Protein AF-A0A535BWB9-F1 (afdb_monomer)

Sequence (148 aa):
MSALGEQAVRTGPDLAGRRRREARRRQLNVIGGRVLVAVVILGGWELGARATVIDRFFWSQPSDIAATLWRWFTEGTDLGPLWLQVLVTMEETVGGFVVGSVFGVIFGVVLGRNRLLSDVLGPYIKGANAIPRVVVGALFAVSLGLDI

Mean predicted aligned error: 10.16 Å

Solvent-accessible surface area (backbone atoms only — not comparable to full-atom values): 8300 Å² total; per-residue (Å²): 134,68,73,67,62,60,50,61,63,61,50,59,64,54,53,56,53,50,53,52,51,52,50,50,51,50,49,50,51,51,50,51,50,49,50,49,53,51,49,51,53,52,49,50,48,34,49,33,24,69,70,62,76,34,57,49,89,86,44,65,37,61,69,58,53,53,53,48,54,49,41,26,56,76,80,26,48,101,89,43,36,50,65,55,56,54,49,51,54,50,51,51,49,51,52,50,46,52,54,50,48,55,52,48,51,54,52,50,52,54,36,73,74,31,68,69,57,36,65,70,44,44,64,58,54,54,54,59,72,68,54,61,69,73,56,55,54,55,51,48,33,63,75,71,52,76,81,114

Radius of gyration: 29.65 Å; Cα contacts (8 Å, |Δi|>4): 43; chains: 1; bounding box: 54×86×63 Å

Secondary structure (DSSP, 8-state):
--HHHHHHHHHHHHHHHHHHHHHHHHHHHHHHHHHHHHHHHHHHHHHHHHTTSS-TTTS--HHHHHHHHHHHHHT-BTTB-HHHHHHHHHHHHHHHHHHHHHHHHHHHHHHHH-HHHHHHHHHHHHHHHTS-HHHHHHHHHHHHTTT-

Foldseek 3Di:
DPPVVVVVVVPVPVVVVVVVVVVVVVVVVVVVVVVVVVCCVLVVQQVCCVVCVDPCVVRPRPVVVVVVLVCCQPVNDPVGHPVVVVVVVVVVVVVCCVVCVVVCVVVVVVLVVDVVNCVVCVVVVVVVVPDDPVVVVVVCCVVVVVPD

pLDDT: mean 87.7, std 12.1, range [52.62, 98.5]

Structure (mmCIF, N/CA/C/O backbone):
data_AF-A0A535BWB9-F1
#
_entry.id   AF-A0A535BWB9-F1
#
loop_
_atom_site.group_PDB
_atom_site.id
_atom_site.type_symbol
_atom_site.label_atom_id
_atom_site.label_alt_id
_atom_site.label_comp_id
_atom_site.label_asym_id
_atom_site.label_entity_id
_atom_site.label_seq_id
_atom_site.pdbx_PDB_ins_code
_atom_site.Cartn_x
_atom_site.Cartn_y
_atom_site.Cartn_z
_atom_site.occupancy
_atom_site.B_iso_or_equiv
_atom_site.auth_seq_id
_atom_site.auth_comp_id
_atom_site.auth_asym_id
_atom_site.auth_atom_id
_atom_site.pdbx_PDB_model_num
ATOM 1 N N . MET A 1 1 ? 23.645 -65.718 6.833 1.00 53.91 1 MET A N 1
ATOM 2 C CA . MET A 1 1 ? 22.894 -64.576 7.409 1.00 53.91 1 MET A CA 1
ATOM 3 C C . MET A 1 1 ? 23.744 -63.311 7.654 1.00 53.91 1 MET A C 1
ATOM 5 O O . MET A 1 1 ? 23.221 -62.397 8.271 1.00 53.91 1 MET A O 1
ATOM 9 N N . SER A 1 2 ? 24.979 -63.162 7.133 1.00 60.06 2 SER A N 1
ATOM 10 C CA . SER A 1 2 ? 25.755 -61.902 7.283 1.00 60.06 2 SER A CA 1
ATOM 11 C C . SER A 1 2 ? 25.685 -60.941 6.081 1.00 60.06 2 SER A C 1
ATOM 13 O O . SER A 1 2 ? 25.959 -59.759 6.241 1.00 60.06 2 SER A O 1
ATOM 15 N N . ALA A 1 3 ? 25.239 -61.391 4.901 1.00 56.38 3 ALA A N 1
ATOM 16 C CA . ALA A 1 3 ? 25.176 -60.550 3.695 1.00 56.38 3 ALA A CA 1
ATOM 17 C C . ALA A 1 3 ? 24.030 -59.510 3.689 1.00 56.38 3 ALA A C 1
ATOM 19 O O . ALA A 1 3 ? 24.107 -58.513 2.978 1.00 56.38 3 ALA A O 1
ATOM 20 N N . LEU A 1 4 ? 22.973 -59.712 4.487 1.00 56.84 4 LEU A N 1
ATOM 21 C CA . LEU A 1 4 ? 21.818 -58.799 4.547 1.00 56.84 4 LEU A CA 1
ATOM 22 C C . LEU A 1 4 ? 22.069 -57.573 5.449 1.00 56.84 4 LEU A C 1
ATOM 24 O O . LEU A 1 4 ? 21.459 -56.526 5.240 1.00 56.84 4 LEU A O 1
ATOM 28 N N . GLY A 1 5 ? 22.993 -57.673 6.413 1.00 55.75 5 GLY A N 1
ATOM 29 C CA . GLY A 1 5 ? 23.341 -56.577 7.328 1.00 55.75 5 GLY A CA 1
ATOM 30 C C . GLY A 1 5 ? 24.240 -55.510 6.693 1.00 55.75 5 GLY A C 1
ATOM 31 O O . GLY A 1 5 ? 24.055 -54.322 6.940 1.00 55.75 5 GLY A O 1
ATOM 32 N N . GLU A 1 6 ? 25.165 -55.908 5.813 1.00 55.88 6 GLU A N 1
ATOM 33 C CA . GLU A 1 6 ? 26.028 -54.961 5.088 1.00 55.88 6 GLU A CA 1
ATOM 34 C C . GLU A 1 6 ? 25.288 -54.186 3.992 1.00 55.88 6 GLU A C 1
ATOM 36 O O . GLU A 1 6 ? 25.624 -53.032 3.717 1.00 55.88 6 GLU A O 1
ATOM 41 N N . GLN A 1 7 ? 24.268 -54.787 3.372 1.00 52.62 7 GLN A N 1
ATOM 42 C CA . GLN A 1 7 ? 23.480 -54.105 2.346 1.00 52.62 7 GLN A CA 1
ATOM 43 C C . GLN A 1 7 ? 22.564 -53.036 2.953 1.00 52.62 7 GLN A C 1
ATOM 45 O O . GLN A 1 7 ? 22.510 -51.928 2.428 1.00 52.62 7 GLN A O 1
ATOM 50 N N . ALA A 1 8 ? 21.943 -53.293 4.110 1.00 54.91 8 ALA A N 1
ATOM 51 C CA . ALA A 1 8 ? 21.082 -52.315 4.783 1.00 54.91 8 ALA A CA 1
ATOM 52 C C . ALA A 1 8 ? 21.826 -51.023 5.198 1.00 54.91 8 ALA A C 1
ATOM 54 O O . ALA A 1 8 ? 21.265 -49.929 5.114 1.00 54.91 8 ALA A O 1
ATOM 55 N N . VAL A 1 9 ? 23.105 -51.126 5.584 1.00 55.69 9 VAL A N 1
ATOM 56 C CA . VAL A 1 9 ? 23.935 -49.982 6.015 1.00 55.69 9 VAL A CA 1
ATOM 57 C C . VAL A 1 9 ? 24.454 -49.152 4.830 1.00 55.69 9 VAL A C 1
ATOM 59 O O . VAL A 1 9 ? 24.564 -47.931 4.938 1.00 55.69 9 VAL A O 1
ATOM 62 N N . ARG A 1 10 ? 24.713 -49.770 3.667 1.00 54.69 10 ARG A N 1
ATOM 63 C CA . ARG A 1 10 ? 25.184 -49.061 2.457 1.00 54.69 10 ARG A CA 1
ATOM 64 C C . ARG A 1 10 ? 24.066 -48.313 1.713 1.00 54.69 10 ARG A C 1
ATOM 66 O O . ARG A 1 10 ? 24.351 -47.366 0.984 1.00 54.69 10 ARG A O 1
ATOM 73 N N . THR A 1 11 ? 22.800 -48.685 1.912 1.00 58.78 11 THR A N 1
ATOM 74 C CA . THR A 1 11 ? 21.655 -48.113 1.177 1.00 58.78 11 THR A CA 1
ATOM 75 C C . THR A 1 11 ? 21.113 -46.807 1.783 1.00 58.78 11 THR A C 1
ATOM 77 O O . THR A 1 11 ? 20.672 -45.929 1.045 1.00 58.78 11 THR A O 1
ATOM 80 N N . GLY A 1 12 ? 21.174 -46.613 3.104 1.00 58.91 12 GLY A N 1
ATOM 81 C CA . GLY A 1 12 ? 20.633 -45.411 3.769 1.00 58.91 12 GLY A CA 1
ATOM 82 C C . GLY A 1 12 ? 21.319 -44.078 3.392 1.00 58.91 12 GLY A C 1
ATOM 83 O O . GLY A 1 12 ? 20.622 -43.122 3.038 1.00 58.91 12 GLY A O 1
ATOM 84 N N . PRO A 1 13 ? 22.666 -43.988 3.418 1.00 63.06 13 PRO A N 1
ATOM 85 C CA . PRO A 1 13 ? 23.390 -42.738 3.148 1.00 63.06 13 PRO A CA 1
ATOM 86 C C . PRO A 1 13 ? 23.443 -42.344 1.660 1.00 63.06 13 PRO A C 1
ATOM 88 O O . PRO A 1 13 ? 23.341 -41.159 1.333 1.00 63.06 13 PRO A O 1
ATOM 91 N N . ASP A 1 14 ? 23.565 -43.315 0.743 1.00 66.56 14 ASP A N 1
ATOM 92 C CA . ASP A 1 14 ? 23.690 -43.060 -0.706 1.00 66.56 14 ASP A CA 1
ATOM 93 C C . ASP A 1 14 ? 22.355 -42.590 -1.320 1.00 66.56 14 ASP A C 1
ATOM 95 O O . ASP A 1 14 ? 22.308 -41.630 -2.095 1.00 66.56 14 ASP A O 1
ATOM 99 N N . LEU A 1 15 ? 21.224 -43.160 -0.885 1.00 69.88 15 LEU A N 1
ATOM 100 C CA . LEU A 1 15 ? 19.897 -42.721 -1.336 1.00 69.88 15 LEU A CA 1
ATOM 101 C C . LEU A 1 15 ? 19.569 -41.286 -0.893 1.00 69.88 15 LEU A C 1
ATOM 103 O O . LEU A 1 15 ? 18.980 -40.519 -1.662 1.00 69.88 15 LEU A O 1
ATOM 107 N N . ALA A 1 16 ? 19.981 -40.891 0.317 1.00 73.38 16 ALA A N 1
ATOM 108 C CA . ALA A 1 16 ? 19.809 -39.524 0.808 1.00 73.38 16 ALA A CA 1
ATOM 109 C C . ALA A 1 16 ? 20.628 -38.509 -0.016 1.00 73.38 16 ALA A C 1
ATOM 111 O O . ALA A 1 16 ? 20.137 -37.421 -0.333 1.00 73.38 16 ALA A O 1
ATOM 112 N N . GLY A 1 17 ? 21.849 -38.875 -0.423 1.00 73.25 17 GLY A N 1
ATOM 113 C CA . GLY A 1 17 ? 22.705 -38.061 -1.290 1.00 73.25 17 GLY A CA 1
ATOM 114 C C . GLY A 1 17 ? 22.160 -37.904 -2.714 1.00 73.25 17 GLY A C 1
ATOM 115 O O . GLY A 1 17 ? 22.155 -36.791 -3.252 1.00 73.25 17 GLY A O 1
ATOM 116 N N . ARG A 1 18 ? 21.644 -38.985 -3.315 1.00 73.69 18 ARG A N 1
ATOM 117 C CA . ARG A 1 18 ? 21.036 -38.964 -4.661 1.00 73.69 18 ARG A CA 1
ATOM 118 C C . ARG A 1 18 ? 19.757 -38.126 -4.707 1.00 73.69 18 ARG A C 1
ATOM 120 O O . ARG A 1 18 ? 19.661 -37.234 -5.550 1.00 73.69 18 ARG A O 1
ATOM 127 N N . ARG A 1 19 ? 18.855 -38.284 -3.727 1.00 75.25 19 ARG A N 1
ATOM 128 C CA . ARG A 1 19 ? 17.622 -37.475 -3.610 1.00 75.25 19 ARG A CA 1
ATOM 129 C C . ARG A 1 19 ? 17.905 -35.974 -3.491 1.00 75.25 19 ARG A C 1
ATOM 131 O O . ARG A 1 19 ? 17.230 -35.171 -4.128 1.00 75.25 19 ARG A O 1
ATOM 138 N N . ARG A 1 20 ? 18.934 -35.570 -2.729 1.00 77.19 20 ARG A N 1
ATOM 139 C CA . ARG A 1 20 ? 19.355 -34.154 -2.628 1.00 77.19 20 ARG A CA 1
ATOM 140 C C . ARG A 1 20 ? 19.882 -33.605 -3.958 1.00 77.19 20 ARG A C 1
ATOM 142 O O . ARG A 1 20 ? 19.590 -32.462 -4.307 1.00 77.19 20 ARG A O 1
ATOM 149 N N . ARG A 1 21 ? 20.641 -34.405 -4.718 1.00 78.31 21 ARG A N 1
ATOM 150 C CA . ARG A 1 21 ? 21.164 -34.016 -6.042 1.00 78.31 21 ARG A CA 1
ATOM 151 C C . ARG A 1 21 ? 20.051 -33.887 -7.083 1.00 78.31 21 ARG A C 1
ATOM 153 O O . ARG A 1 21 ? 20.058 -32.926 -7.849 1.00 78.31 21 ARG A O 1
ATOM 160 N N . GLU A 1 22 ? 19.092 -34.807 -7.087 1.00 84.00 22 GLU A N 1
ATOM 161 C CA . GLU A 1 22 ? 17.909 -34.762 -7.956 1.00 84.00 22 GLU A CA 1
ATOM 162 C C . GLU A 1 22 ? 17.006 -33.570 -7.624 1.00 84.00 22 GLU A C 1
ATOM 164 O O . GLU A 1 22 ? 16.614 -32.830 -8.526 1.00 84.00 22 GLU A O 1
ATOM 169 N N . ALA A 1 23 ? 16.760 -33.307 -6.335 1.00 84.25 23 ALA A N 1
ATOM 170 C CA . ALA A 1 23 ? 16.016 -32.133 -5.885 1.00 84.25 23 ALA A CA 1
ATOM 171 C C . ALA A 1 23 ? 16.698 -30.823 -6.314 1.00 84.25 23 ALA A C 1
ATOM 173 O O . ALA A 1 23 ? 16.034 -29.934 -6.845 1.00 84.25 23 ALA A O 1
ATOM 174 N N . ARG A 1 24 ? 18.030 -30.725 -6.173 1.00 86.44 24 ARG A N 1
ATOM 175 C CA . ARG A 1 24 ? 18.802 -29.554 -6.623 1.00 86.44 24 ARG A CA 1
ATOM 176 C C . ARG A 1 24 ? 18.749 -29.378 -8.142 1.00 86.44 24 ARG A C 1
ATOM 178 O O . ARG A 1 24 ? 18.547 -28.264 -8.607 1.00 86.44 24 ARG A O 1
ATOM 185 N N . ARG A 1 25 ? 18.885 -30.456 -8.924 1.00 88.44 25 ARG A N 1
ATOM 186 C CA . ARG A 1 25 ? 18.749 -30.409 -10.394 1.00 88.44 25 ARG A CA 1
ATOM 187 C C . ARG A 1 25 ? 17.354 -29.960 -10.811 1.00 88.44 25 ARG A C 1
ATOM 189 O O . ARG A 1 25 ? 17.231 -29.076 -11.650 1.00 88.44 25 ARG A O 1
ATOM 196 N N . ARG A 1 26 ? 16.307 -30.504 -10.185 1.00 90.44 26 ARG A N 1
ATOM 197 C CA . ARG A 1 26 ? 14.924 -30.080 -10.428 1.00 90.44 26 ARG A CA 1
ATOM 198 C C . ARG A 1 26 ? 14.728 -28.605 -10.087 1.00 90.44 26 ARG A C 1
ATOM 200 O O . ARG A 1 26 ? 14.126 -27.892 -10.877 1.00 90.44 26 ARG A O 1
ATOM 207 N N . GLN A 1 27 ? 15.268 -28.132 -8.963 1.00 92.44 27 GLN A N 1
ATOM 208 C CA . GLN A 1 27 ? 15.201 -26.720 -8.583 1.00 92.44 27 GLN A CA 1
ATOM 209 C C . GLN A 1 27 ? 15.911 -25.819 -9.601 1.00 92.44 27 GLN A C 1
ATOM 211 O O . GLN A 1 27 ? 15.345 -24.806 -10.000 1.00 92.44 27 GLN A O 1
ATOM 216 N N . LEU A 1 28 ? 1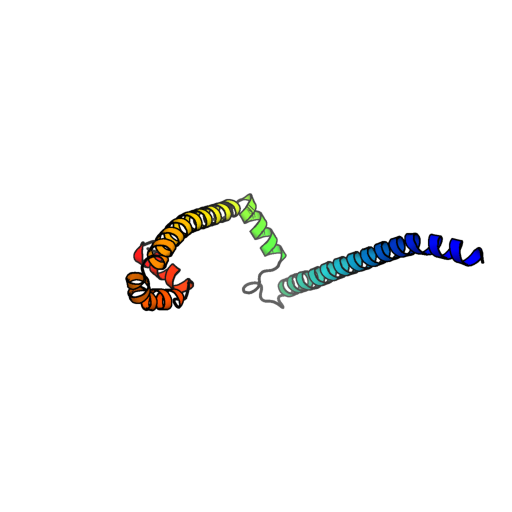7.106 -26.197 -10.064 1.00 93.44 28 LEU A N 1
ATOM 217 C CA . LEU A 1 28 ? 17.833 -25.451 -11.095 1.00 93.44 28 LEU A CA 1
ATOM 218 C C . LEU A 1 28 ? 17.073 -25.431 -12.425 1.00 93.44 28 LEU A C 1
ATOM 220 O O . LEU A 1 28 ? 16.958 -24.372 -13.029 1.00 93.44 28 LEU A O 1
ATOM 224 N N . ASN A 1 29 ? 16.488 -26.556 -12.841 1.00 95.62 29 ASN A N 1
ATOM 225 C CA . ASN A 1 29 ? 15.663 -26.621 -14.050 1.00 95.62 29 ASN A CA 1
ATOM 226 C C . ASN A 1 29 ? 14.406 -25.752 -13.924 1.00 95.62 29 ASN A C 1
ATOM 228 O O . ASN A 1 29 ? 14.027 -25.080 -14.876 1.00 95.62 29 ASN A O 1
ATOM 232 N N . VAL A 1 30 ? 13.773 -25.730 -12.747 1.00 95.69 30 VAL A N 1
ATOM 233 C CA . VAL A 1 30 ? 12.609 -24.875 -12.475 1.00 95.69 30 VAL A CA 1
ATOM 234 C C . 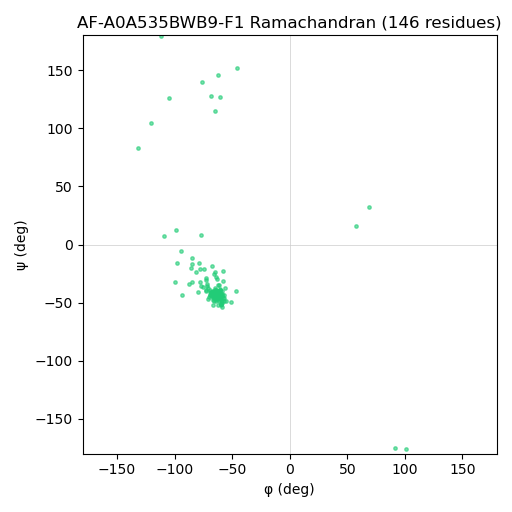VAL A 1 30 ? 12.997 -23.398 -12.508 1.00 95.69 30 VAL A C 1
ATOM 236 O O . VAL A 1 30 ? 12.286 -22.604 -13.115 1.00 95.69 30 VAL A O 1
ATOM 239 N N . ILE A 1 31 ? 14.118 -23.015 -11.893 1.00 96.69 31 ILE A N 1
ATOM 240 C CA . ILE A 1 31 ? 14.615 -21.632 -11.934 1.00 96.69 31 ILE A CA 1
ATOM 241 C C . ILE A 1 31 ? 14.976 -21.245 -13.371 1.00 96.69 31 ILE A C 1
ATOM 243 O O . ILE A 1 31 ? 14.534 -20.201 -13.837 1.00 96.69 31 ILE A O 1
ATOM 247 N N . GLY A 1 32 ? 15.701 -22.103 -14.092 1.00 97.06 32 GLY A N 1
ATOM 248 C CA . GLY A 1 32 ? 16.049 -21.889 -15.496 1.00 97.06 32 GLY A CA 1
ATOM 249 C C . GLY A 1 32 ? 14.811 -21.734 -16.378 1.00 97.06 32 GLY A C 1
ATOM 250 O O . GLY A 1 32 ? 14.734 -20.791 -17.156 1.00 97.06 32 GLY A O 1
ATOM 251 N N . GLY A 1 33 ? 13.800 -22.588 -16.192 1.00 96.69 33 GLY A N 1
ATOM 252 C CA . GLY A 1 33 ? 12.515 -22.478 -16.882 1.00 96.69 33 GLY A CA 1
ATOM 253 C C . GLY A 1 33 ? 11.770 -21.181 -16.555 1.00 96.69 33 GLY A C 1
ATOM 254 O O . GLY A 1 33 ? 11.254 -20.535 -17.460 1.00 96.69 33 GLY A O 1
ATOM 255 N N . ARG A 1 34 ? 11.758 -20.746 -15.288 1.00 96.31 34 ARG A N 1
ATOM 256 C CA . ARG A 1 34 ? 11.151 -19.464 -14.879 1.00 96.31 34 ARG A CA 1
ATOM 257 C C . ARG A 1 34 ? 11.852 -18.267 -15.514 1.00 96.31 34 ARG A C 1
ATOM 259 O O . ARG A 1 34 ? 11.174 -17.380 -16.021 1.00 96.31 34 ARG A O 1
ATOM 266 N N . VAL A 1 35 ? 13.185 -18.251 -15.502 1.00 96.94 35 VAL A N 1
ATOM 267 C CA . VAL A 1 35 ? 13.972 -17.187 -16.143 1.00 96.94 35 VAL A CA 1
ATOM 268 C C . VAL A 1 35 ? 13.729 -17.192 -17.648 1.00 96.94 35 VAL A C 1
ATOM 270 O O . VAL A 1 35 ? 13.487 -16.133 -18.212 1.00 96.94 35 VAL A O 1
ATOM 273 N N . LEU A 1 36 ? 13.708 -18.363 -18.291 1.00 96.88 36 LEU A N 1
ATOM 274 C CA . LEU A 1 36 ? 13.419 -18.477 -19.720 1.00 96.88 36 LEU A CA 1
ATOM 275 C C . LEU A 1 36 ? 12.041 -17.906 -20.064 1.00 96.88 36 LEU A C 1
ATOM 277 O O . LEU A 1 36 ? 11.933 -17.095 -20.977 1.00 96.88 36 LEU A O 1
ATOM 281 N N . VAL A 1 37 ? 11.000 -18.282 -19.317 1.00 96.88 37 VAL A N 1
ATOM 282 C CA . VAL A 1 37 ? 9.646 -17.743 -19.514 1.00 96.88 37 VAL A CA 1
ATOM 283 C C . VAL A 1 37 ? 9.635 -16.224 -19.337 1.00 96.88 37 VAL A C 1
ATOM 285 O O . VAL A 1 37 ? 9.085 -15.524 -20.183 1.00 96.88 37 VAL A O 1
ATOM 288 N N . ALA A 1 38 ? 10.282 -15.700 -18.293 1.00 94.81 38 ALA A N 1
ATOM 289 C CA . ALA A 1 38 ? 10.374 -14.259 -18.069 1.00 94.81 38 ALA A CA 1
ATOM 290 C C . ALA A 1 38 ? 11.084 -13.539 -19.227 1.00 94.81 38 ALA A C 1
ATOM 292 O O . ALA A 1 38 ? 10.588 -12.527 -19.713 1.00 94.81 38 ALA A O 1
ATOM 293 N N . VAL A 1 39 ? 12.205 -14.082 -19.710 1.00 96.06 39 VAL A N 1
ATOM 294 C CA . VAL A 1 39 ? 12.963 -13.526 -20.841 1.00 96.06 39 VAL A CA 1
ATOM 295 C C . VAL A 1 39 ? 12.142 -13.555 -22.127 1.00 96.06 39 VAL A C 1
ATOM 297 O O . VAL A 1 39 ? 12.141 -12.571 -22.856 1.00 96.06 39 VAL A O 1
ATOM 300 N N . VAL A 1 40 ? 11.416 -14.641 -22.403 1.00 96.12 40 VAL A N 1
ATOM 301 C CA . VAL A 1 40 ? 10.561 -14.744 -23.595 1.00 96.12 40 VAL A CA 1
ATOM 302 C C . VAL A 1 40 ? 9.424 -13.725 -23.543 1.00 96.12 40 VAL A C 1
ATOM 304 O O . VAL A 1 40 ? 9.163 -13.065 -24.543 1.00 96.12 40 VAL A O 1
ATOM 307 N N . ILE A 1 41 ? 8.779 -13.554 -22.387 1.00 94.62 41 ILE A N 1
ATOM 308 C CA . ILE A 1 41 ? 7.688 -12.585 -22.225 1.00 94.62 41 ILE A CA 1
ATOM 309 C C . ILE A 1 41 ? 8.212 -11.150 -22.352 1.00 94.62 41 ILE A C 1
ATOM 311 O O . ILE A 1 41 ? 7.693 -10.382 -23.157 1.00 94.62 41 ILE A O 1
ATOM 315 N N . LEU A 1 42 ? 9.254 -10.788 -21.595 1.00 93.38 42 LEU A N 1
ATOM 316 C CA . LEU A 1 42 ? 9.814 -9.433 -21.611 1.00 93.38 42 LEU A CA 1
ATOM 317 C C . LEU A 1 42 ? 10.456 -9.099 -22.958 1.00 93.38 42 LEU A C 1
ATOM 319 O O . LEU A 1 42 ? 10.249 -8.009 -23.479 1.00 93.38 42 LEU A O 1
ATOM 323 N N . GLY A 1 43 ? 11.195 -10.041 -23.544 1.00 91.44 43 GLY A N 1
ATOM 324 C CA . GLY A 1 43 ? 11.799 -9.888 -24.863 1.00 91.44 43 GLY A CA 1
ATOM 325 C C . GLY A 1 43 ? 10.745 -9.793 -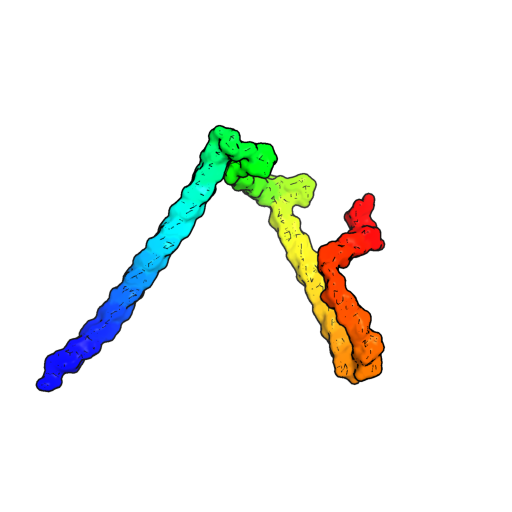25.962 1.00 91.44 43 GLY A C 1
ATOM 326 O O . GLY A 1 43 ? 10.843 -8.925 -26.821 1.00 91.44 43 GLY A O 1
ATOM 327 N N . GLY A 1 44 ? 9.702 -10.626 -25.911 1.00 92.12 44 GLY A N 1
ATOM 328 C CA . GLY A 1 44 ? 8.571 -10.549 -26.835 1.00 92.12 44 GLY A CA 1
ATOM 329 C C . GLY A 1 44 ? 7.829 -9.214 -26.742 1.00 92.12 44 GLY A C 1
ATOM 330 O O . GLY A 1 44 ? 7.511 -8.626 -27.772 1.00 92.12 44 GLY A O 1
ATOM 331 N N . TRP A 1 45 ? 7.617 -8.696 -25.528 1.00 93.38 45 TRP A N 1
ATOM 332 C CA . TRP A 1 45 ? 7.011 -7.381 -25.307 1.00 93.38 45 TRP A CA 1
ATOM 333 C C . TRP A 1 45 ? 7.904 -6.243 -25.818 1.00 93.38 45 TRP A C 1
ATOM 335 O O . TRP A 1 45 ? 7.436 -5.404 -26.583 1.00 93.38 45 TRP A O 1
ATOM 345 N N . GLU A 1 46 ? 9.193 -6.242 -25.474 1.00 91.62 46 GLU A N 1
ATOM 346 C CA . GLU A 1 46 ? 10.160 -5.248 -25.951 1.00 91.62 46 GLU A CA 1
ATOM 347 C C . GLU A 1 46 ? 10.240 -5.241 -27.482 1.00 91.62 46 GLU A C 1
ATOM 349 O O . GLU A 1 46 ? 10.181 -4.180 -28.098 1.00 91.62 46 GLU A O 1
ATOM 354 N N . LEU A 1 47 ? 10.321 -6.413 -28.116 1.00 89.69 47 LEU A N 1
ATOM 355 C CA . LEU A 1 47 ? 10.355 -6.530 -29.573 1.00 89.69 47 LEU A CA 1
ATOM 356 C C . LEU A 1 47 ? 9.029 -6.105 -30.212 1.00 89.69 47 L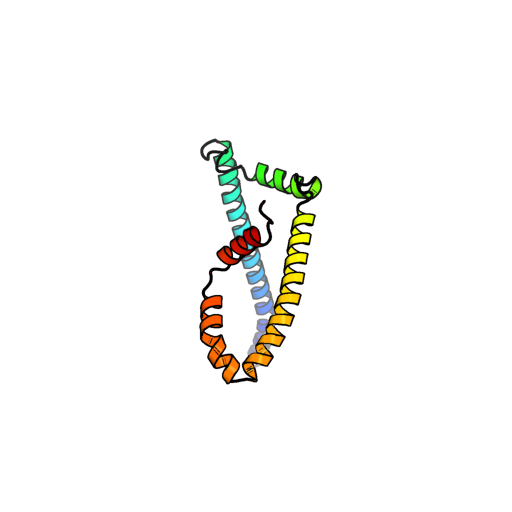EU A C 1
ATOM 358 O O . LEU A 1 47 ? 9.050 -5.405 -31.221 1.00 89.69 47 LEU A O 1
ATOM 362 N N . GLY A 1 48 ? 7.888 -6.472 -29.622 1.00 88.69 48 GLY A N 1
ATOM 363 C CA . GLY A 1 48 ? 6.561 -6.078 -30.101 1.00 88.69 48 GLY A CA 1
ATOM 364 C C . GLY A 1 48 ? 6.328 -4.568 -30.028 1.00 88.69 48 GLY A C 1
ATOM 365 O O . GLY A 1 48 ? 5.843 -3.972 -30.991 1.00 88.69 48 GLY A O 1
ATOM 366 N N . ALA A 1 49 ? 6.747 -3.933 -28.931 1.00 88.44 49 ALA A N 1
ATOM 367 C CA . ALA A 1 49 ? 6.743 -2.479 -28.788 1.00 88.44 49 ALA A CA 1
ATOM 368 C C . ALA A 1 49 ? 7.740 -1.828 -29.758 1.00 88.44 49 ALA A C 1
ATOM 370 O O . ALA A 1 49 ? 7.432 -0.823 -30.407 1.00 88.44 49 ALA A O 1
ATOM 371 N N . ARG A 1 50 ? 8.931 -2.425 -29.933 1.00 85.75 50 ARG A N 1
ATOM 372 C CA . ARG A 1 50 ? 9.953 -1.889 -30.837 1.00 85.75 50 ARG A CA 1
ATOM 373 C C . ARG A 1 50 ? 9.528 -1.901 -32.295 1.00 85.75 50 ARG A C 1
ATOM 375 O O . ARG A 1 50 ? 9.712 -0.893 -32.974 1.00 85.75 50 ARG A O 1
ATOM 382 N N . ALA A 1 51 ? 8.927 -3.004 -32.728 1.00 86.62 51 ALA A N 1
ATOM 383 C CA . ALA A 1 51 ? 8.425 -3.227 -34.076 1.00 86.62 51 ALA A CA 1
ATOM 384 C C . ALA A 1 51 ? 7.090 -2.516 -34.362 1.00 86.62 51 ALA A C 1
ATOM 386 O O . ALA A 1 51 ? 6.490 -2.764 -35.404 1.00 86.62 51 ALA A O 1
ATOM 387 N N . THR A 1 52 ? 6.603 -1.653 -33.458 1.00 81.94 52 THR A N 1
ATOM 388 C CA . THR A 1 52 ? 5.321 -0.922 -33.572 1.00 81.94 52 THR A CA 1
ATOM 389 C C . THR A 1 52 ? 4.086 -1.815 -33.734 1.00 81.94 52 THR A C 1
ATOM 391 O O . THR A 1 52 ? 3.015 -1.342 -34.097 1.00 81.94 52 THR A O 1
ATOM 394 N N . VAL A 1 53 ? 4.221 -3.111 -33.434 1.00 84.62 53 VAL A N 1
ATOM 395 C CA . VAL A 1 53 ? 3.102 -4.065 -33.381 1.00 84.62 53 VAL A CA 1
ATOM 396 C C . VAL A 1 53 ? 2.245 -3.786 -32.146 1.00 84.62 53 VAL A C 1
ATOM 398 O O . VAL A 1 53 ? 1.028 -3.942 -32.174 1.00 84.62 53 VAL A O 1
ATOM 401 N N . ILE A 1 54 ? 2.897 -3.356 -31.066 1.00 81.00 54 ILE A N 1
ATOM 402 C CA . ILE A 1 54 ? 2.277 -2.853 -29.846 1.00 81.00 54 ILE A CA 1
ATOM 403 C C . ILE A 1 54 ? 2.448 -1.333 -29.846 1.00 81.00 54 ILE A C 1
ATOM 405 O O . ILE A 1 54 ? 3.567 -0.832 -29.988 1.00 81.00 54 ILE A O 1
ATOM 409 N N . ASP A 1 55 ? 1.342 -0.604 -29.693 1.00 80.88 55 ASP A N 1
ATOM 410 C CA . ASP A 1 55 ? 1.367 0.854 -29.619 1.00 80.88 55 ASP A CA 1
ATOM 411 C C . ASP A 1 55 ? 2.124 1.306 -28.362 1.00 80.88 55 ASP A C 1
ATOM 413 O O . ASP A 1 55 ? 1.688 1.073 -27.231 1.00 80.88 55 ASP A O 1
ATOM 417 N N . ARG A 1 56 ? 3.263 1.972 -28.577 1.00 78.62 56 ARG A N 1
ATOM 418 C CA . ARG A 1 56 ? 4.144 2.471 -27.515 1.00 78.62 56 ARG A CA 1
ATOM 419 C C . ARG A 1 56 ? 3.502 3.559 -26.660 1.00 78.62 56 ARG A C 1
ATOM 421 O O . ARG A 1 56 ? 3.948 3.756 -25.537 1.00 78.62 56 ARG A O 1
ATOM 428 N N . PHE A 1 57 ? 2.500 4.270 -27.179 1.00 77.94 57 PHE A N 1
ATOM 429 C CA . PHE A 1 57 ? 1.787 5.302 -26.433 1.00 77.94 57 PHE A CA 1
ATOM 430 C C . PHE A 1 57 ? 0.943 4.689 -25.312 1.00 77.94 57 PHE A C 1
ATOM 432 O O . PHE A 1 57 ? 0.928 5.203 -24.197 1.00 77.94 57 PHE A O 1
ATOM 439 N N . PHE A 1 58 ? 0.277 3.565 -25.589 1.00 79.25 58 PHE A N 1
ATOM 440 C CA . PHE A 1 58 ? -0.536 2.859 -24.594 1.00 79.25 58 PHE A CA 1
ATOM 441 C C . PHE A 1 58 ? 0.278 1.863 -23.764 1.00 79.25 58 PHE A C 1
ATOM 443 O O . PHE A 1 58 ? -0.002 1.664 -22.584 1.00 79.25 58 PHE A O 1
ATOM 450 N N . TRP A 1 59 ? 1.283 1.238 -24.375 1.00 79.00 59 TRP A N 1
ATOM 451 C CA . TRP A 1 59 ? 2.062 0.161 -23.779 1.00 79.00 59 TRP A CA 1
ATOM 452 C C . TRP A 1 59 ? 3.554 0.443 -23.976 1.00 79.00 59 TRP A C 1
ATOM 454 O O . TRP A 1 59 ? 4.179 -0.064 -24.911 1.00 79.00 59 TRP A O 1
ATOM 464 N N . SER A 1 60 ? 4.118 1.267 -23.085 1.00 86.44 60 SER A N 1
ATOM 465 C CA . SER A 1 60 ? 5.553 1.583 -23.034 1.00 86.44 60 SER A CA 1
ATOM 466 C C . SER A 1 60 ? 6.437 0.337 -23.158 1.00 86.44 60 SER A C 1
ATOM 468 O O . SER A 1 60 ? 6.057 -0.762 -22.750 1.00 86.44 60 SER A O 1
ATOM 470 N N . GLN A 1 61 ? 7.653 0.507 -23.682 1.00 90.06 61 GLN A N 1
ATOM 471 C CA . GLN A 1 61 ? 8.623 -0.588 -23.767 1.00 90.06 61 GLN A CA 1
ATOM 472 C C . GLN A 1 61 ? 9.259 -0.877 -22.388 1.00 90.06 61 GLN A C 1
ATOM 474 O O . GLN A 1 61 ? 9.569 0.068 -21.654 1.00 90.06 61 GLN A O 1
ATOM 479 N N . PRO A 1 62 ? 9.480 -2.156 -22.024 1.00 90.12 62 PRO A N 1
ATOM 480 C CA . PRO A 1 62 ? 10.131 -2.555 -20.772 1.00 90.12 62 PRO A CA 1
ATOM 481 C C . PRO A 1 62 ? 11.412 -1.783 -20.441 1.00 90.12 62 PRO A C 1
ATOM 483 O O . PRO A 1 62 ? 11.633 -1.425 -19.283 1.00 90.12 62 PRO A O 1
ATOM 4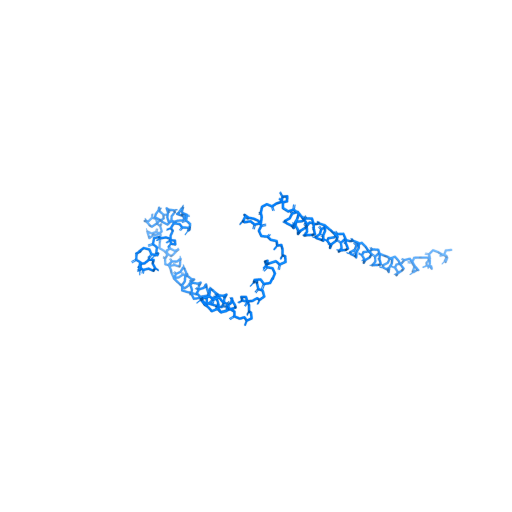86 N N . SER A 1 63 ? 12.245 -1.504 -21.446 1.00 91.00 63 SER A N 1
ATOM 487 C CA . SER A 1 63 ? 13.481 -0.732 -21.274 1.00 91.00 63 SER A CA 1
ATOM 488 C C . SER A 1 63 ? 13.245 0.709 -20.800 1.00 91.00 63 SER A C 1
ATOM 490 O O . SER A 1 63 ? 13.954 1.175 -19.907 1.00 91.00 63 SER A O 1
ATOM 492 N N . ASP A 1 64 ? 12.221 1.391 -21.318 1.00 90.69 64 ASP A N 1
ATOM 493 C CA . ASP A 1 64 ? 11.885 2.768 -20.924 1.00 90.69 64 ASP A CA 1
ATOM 494 C C . ASP A 1 64 ? 11.293 2.810 -19.515 1.00 90.69 64 ASP A C 1
ATOM 496 O O . ASP A 1 64 ? 11.575 3.729 -18.744 1.00 90.69 64 ASP A O 1
ATOM 500 N N . ILE A 1 65 ? 10.516 1.784 -19.151 1.00 91.31 65 ILE A N 1
ATOM 501 C CA . ILE A 1 65 ? 10.002 1.612 -17.789 1.00 91.31 65 ILE A CA 1
ATOM 502 C C . ILE A 1 65 ? 11.176 1.465 -16.817 1.00 91.31 65 ILE A C 1
ATOM 504 O O . ILE A 1 65 ? 11.234 2.172 -15.813 1.00 91.31 65 ILE A O 1
ATOM 508 N N . ALA A 1 66 ? 12.143 0.597 -17.129 1.00 92.69 66 ALA A N 1
ATOM 509 C CA . ALA A 1 66 ? 13.319 0.388 -16.289 1.00 92.69 66 ALA A CA 1
ATOM 510 C C . ALA A 1 66 ? 14.164 1.665 -16.138 1.00 92.69 66 ALA A C 1
ATOM 512 O O . ALA A 1 66 ? 14.551 2.011 -15.022 1.00 92.69 66 ALA A O 1
ATOM 513 N N . ALA A 1 67 ? 14.403 2.394 -17.232 1.00 93.12 67 ALA A N 1
ATOM 514 C CA . ALA A 1 67 ? 15.133 3.661 -17.201 1.00 93.12 67 ALA A CA 1
ATOM 515 C C . ALA A 1 67 ? 14.401 4.726 -16.367 1.00 93.12 67 ALA A C 1
ATOM 517 O O . ALA A 1 67 ? 15.018 5.424 -15.562 1.00 93.12 67 ALA A O 1
ATOM 518 N N . THR A 1 68 ? 13.078 4.814 -16.512 1.00 91.62 68 THR A N 1
ATOM 519 C CA . THR A 1 68 ? 12.249 5.758 -15.753 1.00 91.62 68 THR A CA 1
ATOM 520 C C . THR A 1 68 ? 12.255 5.433 -14.264 1.00 91.62 68 THR A C 1
ATOM 522 O O . THR A 1 68 ? 12.457 6.334 -13.455 1.00 91.62 68 THR A O 1
ATOM 525 N N . LEU A 1 69 ? 12.105 4.157 -13.891 1.00 91.88 69 LEU A N 1
ATOM 526 C CA . LEU A 1 69 ? 12.176 3.717 -12.496 1.00 91.88 69 LEU A CA 1
ATOM 527 C C . LEU A 1 69 ? 13.543 4.005 -11.877 1.00 91.88 69 LEU A C 1
ATOM 529 O O . LEU A 1 69 ? 13.608 4.472 -10.743 1.00 91.88 69 LEU A O 1
ATOM 533 N N . TRP A 1 70 ? 14.625 3.762 -12.622 1.00 93.25 70 TRP A N 1
ATOM 534 C CA . TRP A 1 70 ? 15.973 4.085 -12.164 1.00 93.25 70 TRP A CA 1
ATOM 535 C C . TRP A 1 70 ? 16.114 5.580 -11.890 1.00 93.25 70 TRP A C 1
ATOM 537 O O . TRP A 1 70 ? 16.471 5.965 -10.779 1.00 93.25 70 TRP A O 1
ATOM 547 N N . ARG A 1 71 ? 15.727 6.418 -12.859 1.00 92.69 71 ARG A N 1
ATOM 548 C CA . ARG A 1 71 ? 15.731 7.878 -12.722 1.00 92.69 71 ARG A CA 1
ATOM 549 C C . ARG A 1 71 ? 14.914 8.335 -11.518 1.00 92.69 71 ARG A C 1
ATOM 551 O O . ARG A 1 71 ? 15.399 9.106 -10.703 1.00 92.69 71 ARG A O 1
ATOM 558 N N . TRP A 1 72 ? 13.692 7.843 -11.357 1.00 93.19 72 TRP A N 1
ATOM 559 C CA . TRP A 1 72 ? 12.836 8.218 -10.232 1.00 93.19 72 TRP A CA 1
ATOM 560 C C . TRP A 1 72 ? 13.379 7.759 -8.873 1.00 93.19 72 TRP A C 1
ATOM 562 O O . TRP A 1 72 ? 13.080 8.366 -7.843 1.00 93.19 72 TRP A O 1
ATOM 572 N N . PHE A 1 73 ? 14.183 6.698 -8.851 1.00 91.25 73 PHE A N 1
ATOM 573 C CA . PHE A 1 73 ? 14.842 6.237 -7.638 1.00 91.25 73 PHE A CA 1
ATOM 574 C C . PHE A 1 73 ? 16.093 7.065 -7.300 1.00 91.25 73 PHE A C 1
ATOM 576 O O . PHE A 1 73 ? 16.308 7.368 -6.127 1.00 91.25 73 PHE A O 1
ATOM 583 N N . THR A 1 74 ? 16.905 7.439 -8.297 1.00 90.62 74 THR A N 1
ATOM 584 C CA . THR A 1 74 ? 18.195 8.126 -8.091 1.00 90.62 74 THR A CA 1
ATOM 585 C C . THR A 1 74 ? 18.111 9.648 -8.153 1.00 90.62 74 THR A C 1
ATOM 587 O O . THR A 1 74 ? 18.731 10.327 -7.343 1.00 90.62 74 THR A O 1
ATOM 590 N N . GLU A 1 75 ? 17.375 10.179 -9.124 1.00 89.56 75 GLU A N 1
ATOM 591 C CA . GLU A 1 75 ? 17.225 11.616 -9.397 1.00 89.56 75 GLU A CA 1
ATOM 592 C C . GLU A 1 75 ? 15.909 12.156 -8.822 1.00 89.56 75 GLU A C 1
ATOM 594 O O . GLU A 1 75 ? 15.851 13.286 -8.348 1.00 89.56 75 GLU A O 1
ATOM 599 N N . GLY A 1 76 ? 14.871 11.317 -8.799 1.00 86.62 76 GLY A N 1
ATOM 600 C CA . GLY A 1 76 ? 13.564 11.628 -8.234 1.00 86.62 76 GLY A CA 1
ATOM 601 C C . GLY A 1 76 ? 12.487 11.994 -9.248 1.00 86.62 76 GLY A C 1
ATOM 602 O O . GLY A 1 76 ? 12.656 11.870 -10.461 1.00 86.62 76 GLY A O 1
ATOM 603 N N . THR A 1 77 ? 11.327 12.356 -8.712 1.00 89.81 77 THR A N 1
ATOM 604 C CA . THR A 1 77 ? 10.146 12.851 -9.432 1.00 89.81 77 THR A CA 1
ATOM 605 C C . THR A 1 77 ? 9.919 14.326 -9.092 1.00 89.81 77 THR A C 1
ATOM 607 O O . THR A 1 77 ? 10.622 14.877 -8.244 1.00 89.81 77 THR A O 1
ATOM 610 N N . ASP A 1 78 ? 8.891 14.947 -9.670 1.00 85.81 78 ASP A N 1
ATOM 611 C CA . ASP A 1 78 ? 8.462 16.309 -9.306 1.00 85.81 78 ASP A CA 1
ATOM 612 C C . ASP A 1 78 ? 8.087 16.437 -7.816 1.00 85.81 78 ASP A C 1
ATOM 614 O O . ASP A 1 78 ? 8.154 17.515 -7.232 1.00 85.81 78 ASP A O 1
ATOM 618 N N . LEU A 1 79 ? 7.740 15.313 -7.183 1.00 83.56 79 LEU A N 1
ATOM 619 C CA . LEU A 1 79 ? 7.409 15.190 -5.762 1.00 83.56 79 LEU A CA 1
ATOM 620 C C . LEU A 1 79 ? 8.593 14.668 -4.923 1.00 83.56 79 LEU A C 1
ATOM 622 O O . LEU A 1 79 ? 8.418 14.261 -3.777 1.00 83.56 79 LEU A O 1
ATOM 626 N N . GLY A 1 80 ? 9.798 14.631 -5.495 1.00 87.75 80 GLY A N 1
ATOM 627 C CA . GLY A 1 80 ? 11.001 14.080 -4.876 1.00 87.75 80 GLY A CA 1
ATOM 628 C C . GLY A 1 80 ? 11.243 12.593 -5.183 1.00 87.75 80 GLY A C 1
ATOM 629 O O . GLY A 1 80 ? 10.553 11.994 -6.015 1.00 87.75 80 GLY A O 1
ATOM 630 N N . PRO A 1 81 ? 12.268 11.981 -4.566 1.00 91.19 81 PRO A N 1
ATOM 631 C CA . PRO A 1 81 ? 12.657 10.592 -4.818 1.00 91.19 81 PRO A CA 1
ATOM 632 C C . PRO A 1 81 ? 11.580 9.564 -4.455 1.00 91.19 81 PRO A C 1
ATOM 634 O O . PRO A 1 81 ? 10.904 9.711 -3.438 1.00 91.19 81 PRO A O 1
ATOM 637 N N . LEU A 1 82 ? 11.478 8.461 -5.210 1.00 91.25 82 LEU A N 1
ATOM 638 C CA . LEU A 1 82 ? 10.496 7.396 -4.918 1.00 91.25 82 LEU A CA 1
ATOM 639 C C . LEU A 1 82 ? 10.619 6.824 -3.505 1.00 91.25 82 LEU A C 1
ATOM 641 O O . LEU A 1 82 ? 9.614 6.504 -2.875 1.00 91.25 82 LEU A O 1
ATOM 645 N N . TRP A 1 83 ? 11.844 6.681 -2.995 1.00 90.12 83 TRP A N 1
ATOM 646 C CA . TRP A 1 83 ? 12.061 6.135 -1.655 1.00 90.12 83 TRP A CA 1
ATOM 647 C C . TRP A 1 83 ? 11.450 7.026 -0.568 1.00 90.12 83 TRP A C 1
ATOM 649 O O . TRP A 1 83 ? 11.007 6.510 0.457 1.00 90.12 83 TRP A O 1
ATOM 659 N N . LEU A 1 84 ? 11.382 8.341 -0.802 1.00 92.06 84 LEU A N 1
ATOM 660 C CA . LEU A 1 84 ? 10.781 9.287 0.130 1.00 92.06 84 LEU A CA 1
ATOM 661 C C . LEU A 1 84 ? 9.264 9.089 0.187 1.00 92.06 84 LEU A C 1
ATOM 663 O O . LEU A 1 84 ? 8.701 9.023 1.272 1.00 92.06 84 LEU A O 1
A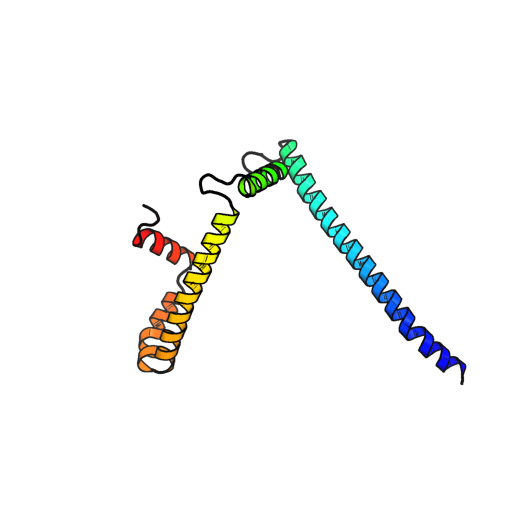TOM 667 N N . GLN A 1 85 ? 8.615 8.911 -0.964 1.00 91.44 85 GLN A N 1
ATOM 668 C CA . GLN A 1 85 ? 7.175 8.638 -1.034 1.00 91.44 85 GLN A CA 1
ATOM 669 C C . GLN A 1 85 ? 6.819 7.326 -0.330 1.00 91.44 85 GLN A C 1
ATOM 671 O O . GLN A 1 85 ? 5.884 7.280 0.464 1.00 91.44 85 GLN A O 1
ATOM 676 N N . VAL A 1 86 ? 7.612 6.271 -0.561 1.00 93.50 86 VAL A N 1
ATOM 677 C CA . VAL A 1 86 ? 7.447 4.989 0.140 1.00 93.50 86 VAL A CA 1
ATOM 678 C C . VAL A 1 86 ? 7.574 5.179 1.651 1.00 93.50 86 VAL A C 1
ATOM 680 O O . VAL A 1 86 ? 6.768 4.629 2.399 1.00 93.50 86 VAL A O 1
ATOM 683 N N . LEU A 1 87 ? 8.558 5.961 2.105 1.00 95.00 87 LEU A N 1
ATOM 684 C CA . LEU A 1 87 ? 8.760 6.231 3.526 1.00 95.00 87 LEU A CA 1
ATOM 685 C C . LEU A 1 87 ? 7.565 6.968 4.140 1.00 95.00 87 LEU A C 1
ATOM 687 O O . LEU A 1 87 ? 7.069 6.528 5.173 1.00 95.00 87 LEU A O 1
ATOM 691 N N . VAL A 1 88 ? 7.073 8.022 3.485 1.00 94.25 88 VAL A N 1
ATOM 692 C CA . VAL A 1 88 ? 5.909 8.792 3.948 1.00 94.25 88 VAL A CA 1
ATOM 693 C C . VAL A 1 88 ? 4.673 7.897 4.052 1.00 94.25 88 VAL A C 1
ATOM 695 O O . VAL A 1 88 ? 4.052 7.846 5.108 1.00 94.25 88 VAL A O 1
ATOM 698 N N . THR A 1 89 ? 4.362 7.093 3.028 1.00 94.50 89 THR A N 1
ATOM 699 C CA . THR A 1 89 ? 3.222 6.159 3.088 1.00 94.50 89 THR A CA 1
ATOM 700 C C . THR A 1 89 ? 3.374 5.131 4.210 1.00 94.50 89 THR A C 1
ATOM 702 O O . THR A 1 89 ? 2.390 4.766 4.858 1.00 94.50 89 THR A O 1
ATOM 705 N N . MET A 1 90 ? 4.590 4.633 4.458 1.00 97.31 90 MET A N 1
ATOM 706 C CA . MET A 1 90 ? 4.842 3.726 5.581 1.00 97.31 90 MET A CA 1
ATOM 707 C C . MET A 1 90 ? 4.626 4.426 6.924 1.00 97.31 90 MET A C 1
ATOM 709 O O . MET A 1 90 ? 3.993 3.846 7.804 1.00 97.31 90 MET A O 1
ATOM 713 N N . GLU A 1 91 ? 5.103 5.660 7.079 1.00 97.25 91 GLU A N 1
ATOM 714 C CA . GLU A 1 91 ? 4.927 6.457 8.293 1.00 97.25 91 GLU A CA 1
ATOM 715 C C . GLU A 1 91 ? 3.444 6.753 8.560 1.00 97.25 91 GLU A C 1
ATOM 717 O O . GLU A 1 91 ? 2.954 6.490 9.658 1.00 97.25 91 GLU A O 1
ATOM 722 N N . GLU A 1 92 ? 2.696 7.172 7.538 1.00 95.06 92 GLU A N 1
ATOM 723 C CA . GLU A 1 92 ? 1.244 7.370 7.600 1.00 95.06 92 GLU A CA 1
ATOM 724 C C . GLU A 1 92 ? 0.503 6.073 7.945 1.00 95.06 92 GLU A C 1
ATOM 726 O O . GLU A 1 92 ? -0.401 6.069 8.784 1.00 95.06 92 GLU A O 1
ATOM 731 N N . THR A 1 93 ? 0.907 4.947 7.348 1.00 96.19 93 THR A N 1
ATOM 732 C CA . THR A 1 93 ? 0.307 3.633 7.619 1.00 96.19 93 THR A CA 1
ATOM 733 C C . THR A 1 93 ? 0.551 3.205 9.061 1.00 96.19 93 THR A C 1
ATOM 735 O O . THR A 1 93 ? -0.372 2.745 9.734 1.00 96.19 93 THR A O 1
ATOM 738 N N . VAL A 1 94 ? 1.779 3.360 9.558 1.00 98.12 94 VAL A N 1
ATOM 739 C CA . VAL A 1 94 ? 2.136 3.017 10.939 1.00 98.12 94 VAL A CA 1
ATOM 740 C C . VAL A 1 94 ? 1.423 3.945 11.919 1.00 98.12 94 VAL A C 1
ATOM 742 O O . VAL A 1 94 ? 0.824 3.459 12.878 1.00 98.12 94 VAL A O 1
ATOM 745 N N . GLY A 1 95 ? 1.417 5.254 11.665 1.00 97.88 95 GLY A N 1
ATOM 746 C CA . GLY A 1 95 ? 0.704 6.233 12.482 1.00 97.88 95 GLY A CA 1
ATOM 747 C C . GLY A 1 95 ? -0.795 5.935 12.548 1.00 97.88 95 GLY A C 1
ATOM 748 O O . GLY A 1 95 ? -1.358 5.803 13.637 1.00 97.88 95 GLY A O 1
ATOM 749 N N . GLY A 1 96 ? -1.429 5.722 11.393 1.00 96.06 96 GLY A N 1
ATOM 750 C CA . GLY A 1 96 ? -2.836 5.339 11.293 1.00 96.06 96 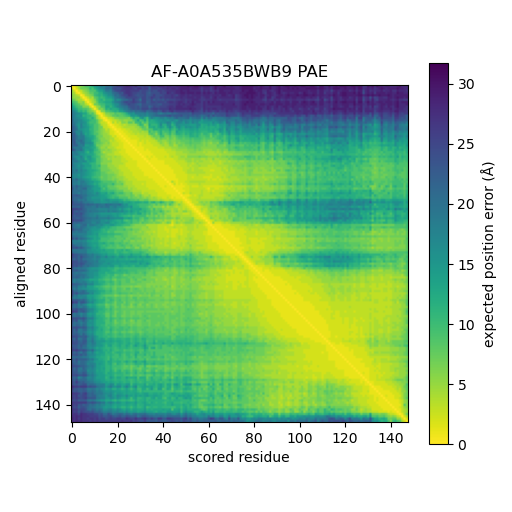GLY A CA 1
ATOM 751 C C . GLY A 1 96 ? -3.141 4.005 11.980 1.00 96.06 96 GLY A C 1
ATOM 752 O O . GLY A 1 96 ? -4.154 3.887 12.671 1.00 96.06 96 GLY A O 1
ATOM 753 N N . PHE A 1 97 ? -2.252 3.015 11.865 1.00 97.56 97 PHE A N 1
ATOM 754 C CA . PHE A 1 97 ? -2.390 1.726 12.544 1.00 97.56 97 PHE A CA 1
ATOM 755 C C . PHE A 1 97 ? -2.310 1.860 14.065 1.00 97.56 97 PHE A C 1
ATOM 757 O O . PHE A 1 97 ? -3.133 1.270 14.766 1.00 97.56 97 PHE A O 1
ATOM 764 N N . VAL A 1 98 ? -1.349 2.625 14.589 1.00 98.44 98 VAL A N 1
ATOM 765 C CA . VAL A 1 98 ? -1.190 2.840 16.034 1.00 98.44 98 VAL A CA 1
ATOM 766 C C . VAL A 1 98 ? -2.426 3.532 16.595 1.00 98.44 98 VAL A C 1
ATOM 768 O O . VAL A 1 98 ? -3.045 3.019 17.529 1.00 98.44 98 VAL A O 1
ATOM 771 N N . VAL A 1 99 ? -2.833 4.647 15.986 1.00 97.75 99 VAL A N 1
ATOM 772 C CA . VAL A 1 99 ? -4.020 5.403 16.403 1.00 97.75 99 VAL A CA 1
ATOM 773 C C . VAL A 1 99 ? -5.270 4.523 16.314 1.00 97.75 99 VAL A C 1
ATOM 775 O O . VAL A 1 99 ? -5.996 4.371 17.299 1.00 97.75 99 VAL A O 1
ATOM 778 N N . GLY A 1 100 ? -5.489 3.871 15.171 1.00 97.06 100 GLY A N 1
ATOM 779 C CA . GLY A 1 100 ? -6.638 2.997 14.944 1.00 97.06 100 GLY A CA 1
ATOM 780 C C . GLY A 1 100 ? -6.692 1.810 15.906 1.00 97.06 100 GLY A C 1
ATOM 781 O O . GLY A 1 100 ? -7.766 1.478 16.403 1.00 97.06 100 GLY A O 1
ATOM 782 N N . SER A 1 101 ? -5.549 1.203 16.230 1.00 98.19 101 SER A N 1
ATOM 783 C CA . SER A 1 101 ? -5.475 0.078 17.170 1.00 98.19 101 SER A CA 1
ATOM 784 C C . SER A 1 101 ? -5.782 0.510 18.598 1.00 98.19 101 SER A C 1
ATOM 786 O O . SER A 1 101 ? -6.545 -0.167 19.284 1.00 98.19 101 SER A O 1
ATOM 788 N N . VAL A 1 102 ? -5.244 1.649 19.047 1.00 98.50 102 VAL A N 1
ATOM 789 C CA . VAL A 1 102 ? -5.524 2.189 20.386 1.00 98.50 102 VAL A CA 1
ATOM 790 C C . VAL A 1 102 ? -7.018 2.462 20.546 1.00 98.50 102 VAL A C 1
ATOM 792 O O . VAL A 1 102 ? -7.640 1.949 21.477 1.00 98.50 102 VAL A O 1
ATOM 795 N N . PHE A 1 103 ? -7.621 3.201 19.611 1.00 97.75 103 PHE A N 1
ATOM 796 C CA . PHE A 1 103 ? -9.058 3.466 19.653 1.00 97.75 103 PHE A CA 1
ATOM 797 C C . PHE A 1 103 ? -9.880 2.181 19.512 1.00 97.75 103 PHE A C 1
ATOM 799 O O . PHE A 1 103 ? -10.814 1.971 20.283 1.00 97.75 103 PHE A O 1
ATOM 806 N N . GLY A 1 104 ? -9.513 1.289 18.593 1.00 96.88 104 GLY A N 1
ATOM 807 C CA . GLY A 1 104 ? -10.199 0.015 18.378 1.00 96.88 104 GLY A CA 1
ATOM 808 C C . GLY A 1 104 ? -10.222 -0.869 19.625 1.00 96.88 104 GLY A C 1
ATOM 809 O O . GLY A 1 104 ? -11.269 -1.419 19.962 1.00 96.88 104 GLY A O 1
ATOM 810 N N . VAL A 1 105 ? -9.107 -0.959 20.356 1.00 98.06 105 VAL A N 1
ATOM 811 C CA . VAL A 1 105 ? -9.032 -1.700 21.624 1.00 98.06 105 VAL A CA 1
ATOM 812 C C . VAL A 1 105 ? -9.897 -1.037 22.691 1.00 98.06 105 VAL A C 1
ATOM 814 O O . VAL A 1 105 ? -10.687 -1.725 23.336 1.00 98.06 105 VAL A O 1
ATOM 817 N N . ILE A 1 106 ? -9.796 0.285 22.865 1.00 97.81 106 ILE A N 1
ATOM 818 C CA . ILE A 1 106 ? -10.584 1.016 23.869 1.00 97.81 106 ILE A CA 1
ATOM 819 C C . ILE A 1 106 ? -12.083 0.824 23.612 1.00 97.81 106 ILE A C 1
ATOM 821 O O . ILE A 1 106 ? -12.806 0.363 24.498 1.00 97.81 106 ILE A O 1
ATOM 825 N N . PHE A 1 107 ? -12.550 1.118 22.396 1.00 96.38 107 PHE A N 1
ATOM 826 C CA . PHE A 1 107 ? -13.959 0.971 22.041 1.00 96.38 107 PHE A CA 1
ATOM 827 C C . PHE A 1 107 ? -14.405 -0.489 22.091 1.00 96.38 107 PHE A C 1
ATOM 829 O O . PHE A 1 107 ? -15.471 -0.769 22.633 1.00 96.38 107 PHE A O 1
ATOM 836 N N . GLY A 1 108 ? -13.586 -1.426 21.610 1.00 95.94 108 GLY A N 1
ATOM 837 C CA . GLY A 1 108 ? -13.883 -2.856 21.658 1.00 95.94 108 GLY A CA 1
ATOM 838 C C . GLY A 1 108 ? -14.072 -3.375 23.085 1.00 95.94 108 GLY A C 1
ATOM 839 O O . GLY A 1 108 ? -15.036 -4.091 23.356 1.00 95.94 108 GLY A O 1
ATOM 840 N N . VAL A 1 109 ? -13.211 -2.967 24.023 1.00 97.56 109 VAL A N 1
ATOM 841 C CA . VAL A 1 109 ? -13.330 -3.338 25.442 1.00 97.56 109 VAL A CA 1
ATOM 842 C C . VAL A 1 109 ? -14.565 -2.701 26.080 1.00 97.56 109 VAL A C 1
ATOM 844 O O . VAL A 1 109 ? -15.299 -3.387 26.792 1.00 97.56 109 VAL A O 1
ATOM 847 N N . VAL A 1 110 ? -14.828 -1.413 25.830 1.00 97.00 110 VAL A N 1
ATOM 848 C CA . VAL A 1 110 ? -16.012 -0.718 26.370 1.00 97.00 110 VAL A CA 1
ATOM 849 C C . VAL A 1 110 ? -17.302 -1.379 25.882 1.00 97.00 110 VAL A C 1
ATOM 851 O O . VAL A 1 110 ? -18.184 -1.673 26.691 1.00 97.00 110 VAL A O 1
ATOM 854 N N . LEU A 1 111 ? -17.394 -1.669 24.582 1.00 96.06 111 LEU A N 1
ATOM 855 C CA . LEU A 1 111 ? -18.567 -2.308 23.993 1.00 96.06 111 LEU A CA 1
ATOM 856 C C . LEU A 1 111 ? -18.738 -3.750 24.468 1.00 96.06 111 LEU A C 1
ATOM 858 O O . LEU A 1 111 ? -19.842 -4.152 24.823 1.00 96.06 111 LEU A O 1
ATOM 862 N N . GLY A 1 112 ? -17.643 -4.509 24.547 1.00 95.06 112 GLY A N 1
ATOM 863 C CA . GLY A 1 112 ? -17.665 -5.894 25.016 1.00 95.06 112 GLY A CA 1
ATOM 864 C C . GLY A 1 112 ? -18.085 -6.034 26.481 1.00 95.06 112 GLY A C 1
ATOM 865 O O . GLY A 1 112 ? -18.660 -7.051 26.863 1.00 95.06 112 GLY A O 1
ATOM 866 N N . ARG A 1 113 ? -17.839 -5.012 27.310 1.00 97.12 113 ARG A N 1
ATOM 867 C CA . ARG A 1 113 ? -18.227 -5.017 28.729 1.00 97.12 113 ARG A CA 1
ATOM 868 C C . ARG A 1 113 ? -19.659 -4.541 28.983 1.00 97.12 113 ARG A C 1
ATOM 870 O O . ARG A 1 113 ? -20.197 -4.858 30.041 1.00 97.12 113 ARG A O 1
ATOM 877 N N . ASN A 1 114 ? -20.282 -3.802 28.061 1.00 97.50 114 ASN A N 1
ATOM 878 C CA . ASN A 1 114 ? -21.614 -3.220 28.250 1.00 97.50 114 ASN A CA 1
ATOM 879 C C . ASN A 1 114 ? -22.619 -3.718 27.195 1.00 97.50 114 ASN A C 1
ATOM 881 O O . ASN A 1 114 ? -22.634 -3.241 26.060 1.00 97.50 114 ASN A O 1
ATOM 885 N N . ARG A 1 115 ? -23.519 -4.625 27.609 1.00 95.56 115 ARG A N 1
ATOM 886 C CA . ARG A 1 115 ? -24.561 -5.208 26.739 1.00 95.56 115 ARG A CA 1
ATOM 887 C C . ARG A 1 115 ? -25.466 -4.153 26.100 1.00 95.56 115 ARG A C 1
ATOM 889 O O . ARG A 1 115 ? -25.695 -4.225 24.902 1.00 95.56 115 ARG A O 1
ATOM 896 N N . LEU A 1 116 ? -25.903 -3.142 26.858 1.00 97.44 116 LEU A N 1
ATOM 897 C CA . L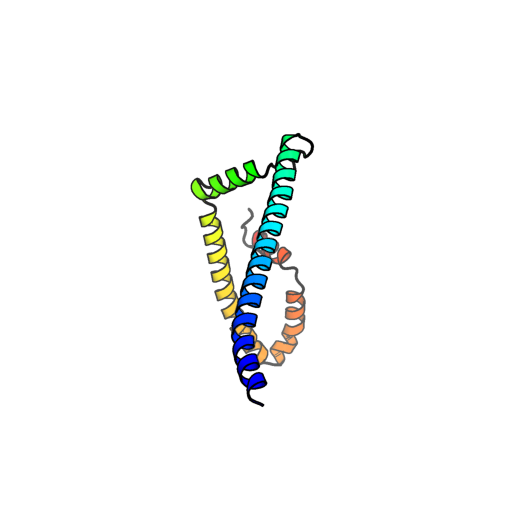EU A 1 116 ? -26.764 -2.079 26.328 1.00 97.44 116 LEU A CA 1
ATOM 898 C C . LEU A 1 116 ? -26.075 -1.323 25.182 1.00 97.44 116 LEU A C 1
ATOM 900 O O . LEU A 1 116 ? -26.681 -1.079 24.145 1.00 97.44 116 LEU A O 1
ATOM 904 N N . LEU A 1 117 ? -24.794 -0.980 25.353 1.00 96.38 117 LEU A N 1
ATOM 905 C CA . LEU A 1 117 ? -24.026 -0.245 24.344 1.00 96.38 117 LEU A CA 1
ATOM 906 C C . LEU A 1 117 ? -23.798 -1.085 23.082 1.00 96.38 117 LEU A C 1
ATOM 908 O O . LEU A 1 117 ? -23.915 -0.570 21.972 1.00 96.38 117 LEU A O 1
ATOM 912 N N . SER A 1 118 ? -23.513 -2.378 23.256 1.00 96.06 118 SER A N 1
ATOM 913 C CA . SER A 1 118 ? -23.392 -3.331 22.151 1.00 96.06 118 SER A CA 1
ATOM 914 C C . SER A 1 118 ? -24.699 -3.474 21.368 1.00 96.06 118 SER A C 1
ATOM 916 O O . SER A 1 118 ? -24.672 -3.477 20.138 1.00 96.06 118 SER A O 1
ATOM 918 N N . ASP A 1 119 ? -25.838 -3.568 22.055 1.00 96.88 119 ASP A N 1
ATOM 919 C CA . ASP A 1 119 ? -27.143 -3.744 21.411 1.00 96.88 119 ASP A CA 1
ATOM 920 C C . ASP A 1 119 ? -27.571 -2.478 20.651 1.00 96.88 119 ASP A C 1
ATOM 922 O O . ASP A 1 119 ? -28.067 -2.568 19.527 1.00 96.88 119 ASP A O 1
ATOM 926 N N . VAL A 1 120 ? -27.305 -1.294 21.215 1.00 97.25 120 VAL A N 1
ATOM 927 C CA . VAL A 1 120 ? -27.619 -0.000 20.585 1.00 97.25 120 VAL A CA 1
ATOM 928 C C . VAL A 1 120 ? -26.705 0.291 19.391 1.00 97.25 120 VAL A C 1
ATOM 930 O O . VAL A 1 120 ? -27.188 0.683 18.330 1.00 97.25 120 VAL A O 1
ATOM 933 N N . LEU A 1 121 ? -25.386 0.109 19.531 1.00 97.38 121 LEU A N 1
ATOM 934 C CA . LEU A 1 121 ? -24.423 0.453 18.476 1.00 97.38 121 LEU A CA 1
ATOM 935 C C . LEU A 1 121 ? -24.240 -0.653 17.429 1.00 97.38 121 LEU A C 1
ATOM 937 O O . LEU A 1 121 ? -23.747 -0.383 16.333 1.00 97.38 121 LEU A O 1
ATOM 941 N N . GLY A 1 122 ? -24.665 -1.883 17.720 1.00 95.75 122 GLY A N 1
ATOM 942 C CA . GLY A 1 122 ? -24.497 -3.047 16.851 1.00 95.75 122 GLY A CA 1
ATOM 943 C C . GLY A 1 122 ? -24.958 -2.844 15.398 1.00 95.75 122 GLY A C 1
ATOM 944 O O . GLY A 1 122 ? -24.181 -3.150 14.488 1.00 95.75 122 GLY A O 1
ATOM 945 N N . PRO A 1 123 ? -26.172 -2.318 15.132 1.00 96.31 123 PRO A N 1
ATOM 946 C CA . PRO A 1 123 ? -26.633 -2.045 13.768 1.00 96.31 123 PRO A CA 1
ATOM 947 C C . PRO A 1 123 ? -25.746 -1.037 13.024 1.00 96.31 123 PRO A C 1
ATOM 949 O O . PRO A 1 123 ? -25.404 -1.262 11.864 1.00 96.31 123 PRO A O 1
ATOM 952 N N . TYR A 1 124 ? -25.312 0.031 13.700 1.00 95.69 124 TYR A N 1
ATOM 953 C CA . TYR A 1 124 ? -24.449 1.064 13.121 1.00 95.69 124 TYR A CA 1
ATOM 954 C C . TYR A 1 124 ? -23.047 0.534 12.815 1.00 95.69 124 TYR A C 1
ATOM 956 O O . TYR A 1 124 ? -22.508 0.808 11.747 1.00 95.69 124 TYR A O 1
ATOM 964 N N . ILE A 1 125 ? -22.479 -0.288 13.702 1.00 95.00 125 ILE A N 1
ATOM 965 C CA . ILE A 1 125 ? -21.174 -0.932 13.488 1.00 95.00 125 ILE A CA 1
ATOM 966 C C . ILE A 1 125 ? -21.235 -1.891 12.297 1.00 95.00 125 ILE A C 1
ATOM 968 O O . ILE A 1 125 ? -20.320 -1.915 11.474 1.00 95.00 125 ILE A O 1
ATOM 972 N N . LYS A 1 126 ? -22.314 -2.673 12.169 1.00 94.62 126 LYS A N 1
ATOM 973 C CA . LYS A 1 126 ? -22.522 -3.547 11.004 1.00 94.62 126 LYS A CA 1
ATOM 974 C C . LYS A 1 126 ? -22.644 -2.737 9.713 1.00 94.62 126 LYS A C 1
ATOM 976 O O . LYS A 1 126 ? -22.012 -3.098 8.726 1.00 94.62 126 LYS A O 1
ATOM 981 N N . GLY A 1 127 ? -23.397 -1.636 9.737 1.00 95.12 127 GLY A N 1
ATOM 982 C CA . GLY A 1 127 ? -23.516 -0.718 8.603 1.00 95.12 127 GLY A CA 1
ATOM 983 C C . GLY A 1 127 ? -22.175 -0.099 8.205 1.00 95.12 127 GLY A C 1
ATOM 984 O O . GLY A 1 127 ? -21.806 -0.141 7.036 1.00 95.12 127 GLY A O 1
ATOM 985 N N . ALA A 1 128 ? -21.398 0.386 9.175 1.00 92.50 128 ALA A N 1
ATOM 986 C CA . ALA A 1 128 ? -20.073 0.955 8.939 1.00 92.50 128 ALA A CA 1
ATOM 987 C C . ALA A 1 128 ? -19.100 -0.060 8.313 1.00 92.50 128 ALA A C 1
ATOM 989 O O . ALA A 1 128 ? -18.368 0.280 7.389 1.00 92.50 128 ALA A O 1
ATOM 990 N N . ASN A 1 129 ? -19.136 -1.325 8.751 1.00 93.06 129 ASN A N 1
ATOM 991 C CA . ASN A 1 129 ? -18.314 -2.393 8.168 1.00 93.06 129 ASN A CA 1
ATOM 992 C C . ASN A 1 129 ? -18.696 -2.755 6.721 1.00 93.06 129 ASN A C 1
ATOM 994 O O . ASN A 1 129 ? -17.892 -3.371 6.024 1.00 93.06 129 ASN A O 1
ATOM 998 N N . ALA A 1 130 ? -19.896 -2.389 6.264 1.00 94.19 130 ALA A N 1
ATOM 999 C CA . ALA A 1 130 ? -20.331 -2.606 4.886 1.00 94.19 130 ALA A CA 1
ATOM 1000 C C . ALA A 1 130 ? -19.868 -1.494 3.926 1.00 94.19 130 ALA A C 1
ATOM 1002 O O . ALA A 1 130 ? -19.985 -1.654 2.710 1.00 94.19 130 ALA A O 1
ATOM 1003 N N . ILE A 1 131 ? -19.349 -0.373 4.443 1.00 94.31 131 ILE A N 1
ATOM 1004 C CA . ILE A 1 131 ? -18.906 0.748 3.612 1.00 94.31 131 ILE A CA 1
ATOM 1005 C C . ILE A 1 131 ? -17.653 0.331 2.819 1.00 94.31 131 ILE A C 1
ATOM 1007 O O . ILE A 1 131 ? -16.666 -0.121 3.411 1.00 94.31 131 ILE A O 1
ATOM 1011 N N . PRO A 1 132 ? -17.633 0.512 1.485 1.00 94.19 132 PRO A N 1
ATOM 1012 C CA . PRO A 1 132 ? -16.431 0.286 0.695 1.00 94.19 132 PRO A CA 1
ATOM 1013 C C . PRO A 1 132 ? -15.301 1.216 1.152 1.00 94.19 132 PRO A C 1
ATOM 1015 O O . PRO A 1 132 ? -15.459 2.436 1.168 1.00 94.19 132 PRO A O 1
ATOM 1018 N N . ARG A 1 133 ? -14.127 0.657 1.468 1.00 90.12 133 ARG A N 1
ATOM 1019 C CA . ARG A 1 133 ? -12.987 1.437 1.995 1.00 90.12 133 ARG A CA 1
ATOM 1020 C C . ARG A 1 133 ? -12.543 2.569 1.062 1.00 90.12 133 ARG A C 1
ATOM 1022 O O . ARG A 1 133 ? -12.125 3.614 1.541 1.00 90.12 133 ARG A O 1
ATOM 1029 N N . VAL A 1 134 ? -12.683 2.386 -0.254 1.00 92.00 134 VAL A N 1
ATOM 1030 C CA . VAL A 1 134 ? -12.351 3.415 -1.256 1.00 92.00 134 VAL A CA 1
ATOM 1031 C C . VAL A 1 134 ? -13.211 4.679 -1.110 1.00 92.00 134 VAL A C 1
ATOM 1033 O O . VAL A 1 134 ? -12.709 5.784 -1.279 1.00 92.00 134 VAL A O 1
ATOM 1036 N N . VAL A 1 135 ? -14.485 4.533 -0.722 1.00 93.75 135 VAL A N 1
ATOM 1037 C CA . VAL A 1 135 ? -15.412 5.662 -0.530 1.00 93.75 135 VAL A CA 1
ATOM 1038 C C . VAL A 1 135 ? -15.029 6.468 0.707 1.00 93.75 135 VAL A C 1
ATOM 1040 O O . VAL A 1 135 ? -15.103 7.692 0.696 1.00 93.75 135 VAL A O 1
ATOM 1043 N N . VAL A 1 136 ? -14.571 5.791 1.762 1.00 90.62 136 VAL A N 1
ATOM 1044 C CA . VAL A 1 136 ? -14.109 6.437 2.998 1.00 90.62 136 VAL A CA 1
ATOM 1045 C C . VAL A 1 136 ? -12.920 7.360 2.718 1.00 90.62 136 VAL A C 1
ATOM 1047 O O . VAL A 1 136 ? -12.907 8.487 3.203 1.00 90.62 136 VAL A O 1
ATOM 1050 N N . GLY A 1 137 ? -11.968 6.914 1.888 1.00 89.94 137 GLY A N 1
ATOM 1051 C CA . GLY A 1 137 ? -10.836 7.742 1.462 1.00 89.94 137 GLY A CA 1
ATOM 1052 C C . GLY A 1 137 ? -11.281 9.036 0.775 1.00 89.94 137 GLY A C 1
ATOM 1053 O O . GLY A 1 137 ? -10.856 10.115 1.174 1.00 89.94 137 GLY A O 1
ATOM 1054 N N . ALA A 1 138 ? -12.208 8.942 -0.183 1.00 89.88 138 ALA A N 1
ATOM 1055 C CA . ALA A 1 138 ? -12.746 10.110 -0.884 1.00 89.88 138 ALA A CA 1
ATOM 1056 C C . ALA A 1 138 ? -13.514 11.069 0.045 1.00 89.88 138 ALA A C 1
ATOM 1058 O O . ALA A 1 138 ? -13.364 12.285 -0.053 1.00 89.88 138 ALA A O 1
ATOM 1059 N N . LEU A 1 139 ? -14.314 10.545 0.982 1.00 91.62 139 LEU A N 1
ATOM 1060 C CA . LEU A 1 139 ? -15.018 11.380 1.961 1.00 91.62 139 LEU A CA 1
ATOM 1061 C C . LEU A 1 139 ? -14.045 12.141 2.866 1.00 91.62 139 LEU A C 1
ATOM 1063 O O . LEU A 1 139 ? -14.280 13.315 3.157 1.00 91.62 139 LEU A O 1
ATOM 1067 N N . PHE A 1 140 ? -12.955 11.502 3.298 1.00 89.31 140 PHE A N 1
ATOM 1068 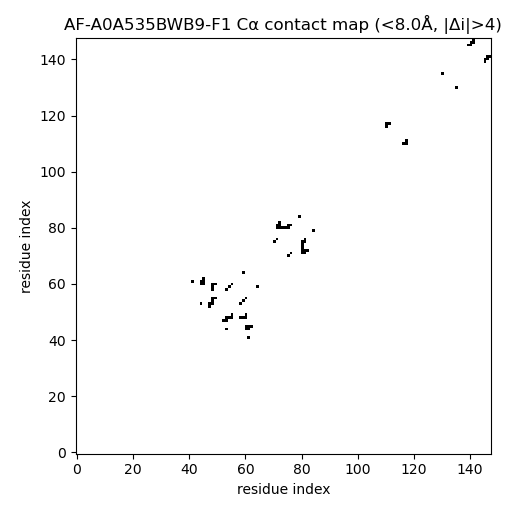C CA . PHE A 1 140 ? -11.915 12.182 4.068 1.00 89.31 140 PHE A CA 1
ATOM 1069 C C . PHE A 1 140 ? -11.204 13.257 3.249 1.00 89.31 140 PHE A C 1
ATOM 1071 O O . PHE A 1 140 ? -11.045 14.363 3.753 1.00 89.31 140 PHE A O 1
ATOM 1078 N N . ALA A 1 141 ? -10.854 12.981 1.991 1.00 90.00 141 ALA A N 1
ATOM 1079 C CA . ALA A 1 141 ? -10.207 13.966 1.126 1.00 90.00 141 ALA A CA 1
ATOM 1080 C C . ALA A 1 141 ? -11.051 15.246 0.972 1.00 90.00 141 ALA A C 1
ATOM 1082 O O . ALA A 1 141 ? -10.549 16.348 1.187 1.00 90.00 141 ALA A O 1
ATOM 1083 N N . VAL A 1 142 ? -12.357 15.102 0.716 1.00 91.38 142 VAL A N 1
ATOM 1084 C CA . VAL A 1 142 ? -13.287 16.237 0.576 1.00 91.38 142 VAL A CA 1
ATOM 1085 C C . VAL A 1 142 ? -13.536 16.954 1.906 1.00 91.38 142 VAL A C 1
ATOM 1087 O O . VAL A 1 142 ? -13.523 18.180 1.959 1.00 91.38 142 VAL A O 1
ATOM 1090 N N . SER A 1 143 ? -13.780 16.211 2.989 1.00 89.75 143 SER A N 1
ATOM 1091 C CA . SER A 1 143 ? -14.134 16.805 4.292 1.00 89.75 143 SER A CA 1
ATOM 1092 C C . SER A 1 143 ? -12.963 17.486 4.997 1.00 89.75 143 SER A C 1
ATOM 1094 O O . SER A 1 143 ? -13.183 18.432 5.750 1.00 89.75 143 SER A O 1
ATOM 1096 N N . LEU A 1 144 ? -11.736 17.025 4.751 1.00 89.19 144 LEU A N 1
ATOM 1097 C CA . LEU A 1 144 ? -10.513 17.608 5.304 1.00 89.19 144 LEU A CA 1
ATOM 1098 C C . LEU A 1 144 ? -9.857 18.624 4.358 1.00 89.19 144 LEU A C 1
ATOM 1100 O O . LEU A 1 144 ? -8.887 19.263 4.755 1.00 89.19 144 LEU A O 1
ATOM 1104 N N . GLY A 1 145 ? -10.381 18.786 3.137 1.00 85.44 145 GLY A N 1
ATOM 1105 C CA . GLY A 1 145 ? -9.856 19.718 2.141 1.00 85.44 145 GLY A CA 1
ATOM 1106 C C . GLY A 1 145 ? -8.484 19.326 1.587 1.00 85.44 145 GLY A C 1
ATOM 1107 O O . GLY A 1 145 ? -7.685 20.202 1.295 1.00 85.44 145 GLY A O 1
ATOM 1108 N N . LEU A 1 146 ? -8.187 18.026 1.479 1.00 76.50 146 LEU A N 1
ATOM 1109 C CA . LEU A 1 146 ? -6.905 17.527 0.954 1.00 76.50 146 LEU A CA 1
ATOM 1110 C C . LEU A 1 146 ? -6.828 17.571 -0.587 1.00 76.50 146 LEU A C 1
ATOM 1112 O O . LEU A 1 146 ? -5.739 17.460 -1.138 1.00 76.50 146 LEU A O 1
ATOM 1116 N N . ASP A 1 147 ? -7.978 17.725 -1.253 1.00 63.81 147 ASP A N 1
ATOM 1117 C CA . ASP A 1 147 ? -8.150 17.743 -2.719 1.00 63.81 147 ASP A CA 1
ATOM 1118 C C . ASP A 1 147 ? -8.503 19.145 -3.291 1.00 63.81 147 ASP A C 1
ATOM 1120 O O . ASP A 1 147 ? -8.835 19.259 -4.474 1.00 63.81 147 ASP A O 1
ATOM 1124 N N . ILE A 1 148 ? -8.468 20.211 -2.473 1.00 54.94 148 ILE A N 1
ATOM 1125 C CA . ILE A 1 148 ? -8.704 21.627 -2.854 1.00 54.94 148 ILE A CA 1
ATOM 1126 C C . ILE A 1 148 ? -7.499 22.498 -2.509 1.00 54.94 148 ILE A C 1
ATOM 1128 O O . ILE A 1 148 ? -7.255 23.459 -3.272 1.00 54.94 148 ILE A O 1
#